Protein AF-A0A9P6IS90-F1 (afdb_monomer_lite)

Structure (mmCIF, N/CA/C/O backbone):
data_AF-A0A9P6IS90-F1
#
_entry.id   AF-A0A9P6IS90-F1
#
loop_
_atom_site.group_PDB
_atom_site.id
_atom_site.type_symbol
_atom_site.label_atom_id
_atom_site.label_alt_id
_atom_site.label_comp_id
_atom_site.label_asym_id
_atom_site.label_entity_id
_atom_site.label_seq_id
_atom_site.pdbx_PDB_ins_code
_atom_site.Cartn_x
_atom_site.Cartn_y
_atom_site.Cartn_z
_atom_site.occupancy
_atom_site.B_iso_or_equiv
_atom_site.auth_seq_id
_atom_site.auth_comp_id
_atom_site.auth_asym_id
_atom_site.auth_atom_id
_atom_site.pdbx_PDB_model_num
ATOM 1 N N . PHE A 1 1 ? -11.535 -33.105 -29.579 1.00 56.62 1 PHE A N 1
ATOM 2 C CA . PHE A 1 1 ? -10.583 -32.101 -29.066 1.00 56.62 1 PHE A CA 1
ATOM 3 C C . PHE A 1 1 ? -9.659 -31.713 -30.209 1.00 56.62 1 PHE A C 1
ATOM 5 O O . PHE A 1 1 ? -9.126 -32.609 -30.847 1.00 56.62 1 PHE A O 1
ATOM 12 N N . SER A 1 2 ? -9.585 -30.426 -30.562 1.00 71.19 2 SER A N 1
ATOM 13 C CA . SER A 1 2 ? -8.784 -29.949 -31.700 1.00 71.19 2 SER A CA 1
ATOM 14 C C . SER A 1 2 ? -7.298 -30.203 -31.434 1.00 71.19 2 SER A C 1
ATOM 16 O O . SER A 1 2 ? -6.781 -29.756 -30.417 1.00 71.19 2 SER A O 1
ATOM 18 N N . THR A 1 3 ? -6.631 -30.927 -32.332 1.00 71.75 3 THR A N 1
AT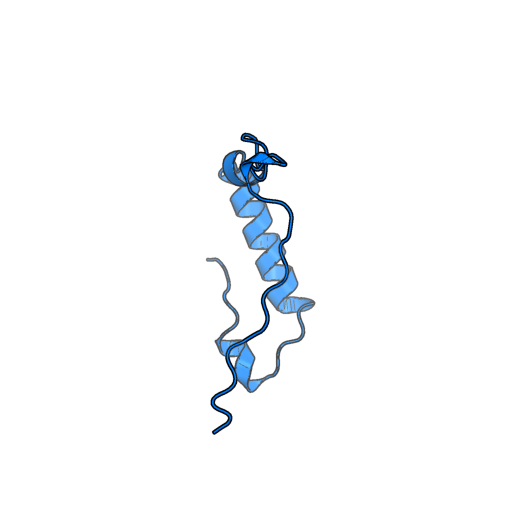OM 19 C CA . THR A 1 3 ? -5.201 -31.284 -32.279 1.00 71.75 3 THR A CA 1
ATOM 20 C C . THR A 1 3 ? -4.292 -30.201 -32.870 1.00 71.75 3 THR A C 1
ATOM 22 O O . THR A 1 3 ? -3.123 -30.459 -33.144 1.00 71.75 3 THR A O 1
ATOM 25 N N . LYS A 1 4 ? -4.815 -28.996 -33.129 1.00 80.19 4 LYS A N 1
ATOM 26 C CA . LYS A 1 4 ? -4.039 -27.919 -33.747 1.00 80.19 4 LYS A CA 1
ATOM 27 C C . LYS A 1 4 ? -3.177 -27.231 -32.691 1.00 80.19 4 LYS A C 1
ATOM 29 O O . LYS A 1 4 ? -3.710 -26.642 -31.753 1.00 80.19 4 LYS A O 1
ATOM 34 N N . GLU A 1 5 ? -1.862 -27.304 -32.866 1.00 83.50 5 GLU A N 1
ATOM 35 C CA . GLU A 1 5 ? -0.904 -26.596 -32.018 1.00 83.50 5 GLU A CA 1
ATOM 36 C C . GLU A 1 5 ? -1.149 -25.075 -32.056 1.00 83.50 5 GLU A C 1
ATOM 38 O O . GLU A 1 5 ? -1.545 -24.532 -33.098 1.00 83.50 5 GLU A O 1
ATOM 43 N N . PRO A 1 6 ? -0.956 -24.372 -30.925 1.00 86.12 6 PRO A N 1
ATOM 44 C CA . PRO A 1 6 ? -1.148 -22.932 -30.864 1.00 86.12 6 PRO A CA 1
ATOM 45 C C . PRO A 1 6 ? -0.118 -22.213 -31.741 1.00 86.12 6 PRO A C 1
ATOM 47 O O . PRO A 1 6 ? 1.078 -22.489 -31.683 1.00 86.12 6 PRO A O 1
ATOM 50 N N . VAL A 1 7 ? -0.586 -21.248 -32.534 1.00 91.38 7 VAL A N 1
ATOM 51 C CA . VAL A 1 7 ? 0.297 -20.352 -33.288 1.00 91.38 7 VAL A CA 1
ATOM 52 C C . VAL A 1 7 ? 0.868 -19.318 -32.320 1.00 91.38 7 VAL A C 1
ATOM 54 O O . VAL A 1 7 ? 0.112 -18.547 -31.729 1.0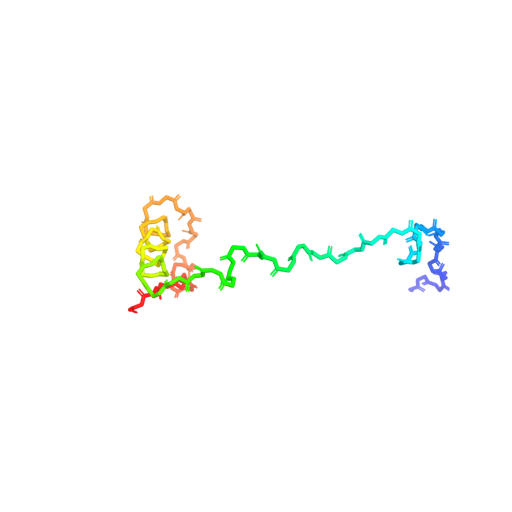0 91.38 7 VAL A O 1
ATOM 57 N N . VAL A 1 8 ? 2.191 -19.299 -32.160 1.00 90.12 8 VAL A N 1
ATOM 58 C CA . VAL A 1 8 ? 2.908 -18.334 -31.315 1.00 90.12 8 VAL A CA 1
ATOM 59 C C . VAL A 1 8 ? 3.576 -17.289 -32.203 1.00 90.12 8 VAL A C 1
ATOM 61 O O . VAL A 1 8 ? 4.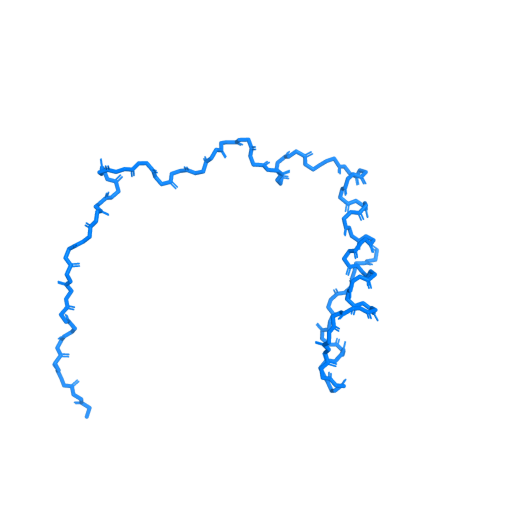317 -17.632 -33.122 1.00 90.12 8 VAL A O 1
ATOM 64 N N . PHE A 1 9 ? 3.328 -16.011 -31.916 1.00 90.69 9 PHE A N 1
ATOM 65 C CA . PHE A 1 9 ? 4.002 -14.892 -32.572 1.00 90.69 9 PHE A CA 1
ATOM 66 C C . PHE A 1 9 ? 5.153 -14.387 -31.691 1.00 90.69 9 PHE A C 1
ATOM 68 O O . PHE A 1 9 ? 4.973 -14.291 -30.473 1.00 90.69 9 PHE A O 1
ATOM 75 N N . PRO A 1 10 ? 6.323 -14.056 -32.266 1.00 87.75 10 PRO A N 1
ATOM 76 C CA . PRO A 1 10 ? 7.435 -13.523 -31.492 1.00 87.75 10 PRO A CA 1
ATOM 77 C C . PRO A 1 10 ? 7.093 -12.132 -30.938 1.00 87.75 10 PRO A C 1
ATOM 79 O O . PRO A 1 10 ? 6.539 -11.286 -31.640 1.00 87.75 10 PRO A O 1
ATOM 82 N N . THR A 1 11 ? 7.449 -11.895 -29.678 1.00 89.44 11 THR A N 1
ATOM 83 C CA . THR A 1 11 ? 7.406 -10.582 -29.015 1.00 89.44 11 THR A CA 1
ATOM 84 C C . THR A 1 11 ? 8.810 -10.197 -28.550 1.00 89.44 11 THR A C 1
ATOM 86 O O . THR A 1 11 ? 9.762 -10.949 -28.771 1.00 89.44 11 THR A O 1
ATOM 89 N N . TRP A 1 12 ? 8.963 -9.023 -27.928 1.00 89.44 12 TRP A N 1
ATOM 90 C CA . TRP A 1 12 ? 10.261 -8.575 -27.428 1.00 89.44 12 TRP A CA 1
ATOM 91 C C . TRP A 1 12 ? 10.851 -9.566 -26.422 1.00 89.44 12 TRP A C 1
ATOM 93 O O . TRP A 1 12 ? 10.257 -9.811 -25.372 1.00 89.44 12 TRP A O 1
ATOM 103 N N . ALA A 1 13 ? 12.029 -10.102 -26.724 1.00 86.75 13 ALA A N 1
ATOM 104 C CA . ALA A 1 13 ? 12.796 -10.970 -25.846 1.00 86.75 13 ALA A CA 1
ATOM 105 C C . ALA A 1 13 ? 13.339 -10.193 -24.624 1.00 86.75 13 ALA A C 1
ATOM 107 O O . ALA A 1 13 ? 13.442 -8.962 -24.680 1.00 86.75 13 ALA A O 1
ATOM 108 N N . PRO A 1 14 ? 13.665 -10.866 -23.505 1.00 85.00 14 PRO A N 1
ATOM 109 C CA . PRO A 1 14 ? 14.213 -10.217 -22.308 1.00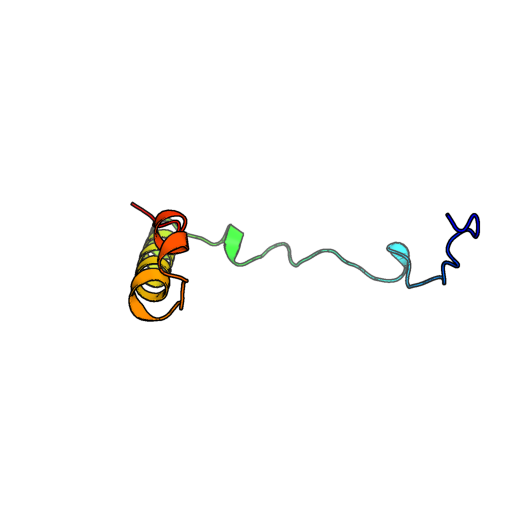 85.00 14 PRO A CA 1
ATOM 110 C C . PRO A 1 14 ? 15.491 -9.402 -22.562 1.00 85.00 14 PRO A C 1
ATOM 112 O O . PRO A 1 14 ? 15.759 -8.447 -21.850 1.00 85.00 14 PRO A O 1
ATOM 115 N N . GLU A 1 15 ? 16.269 -9.743 -23.587 1.00 90.12 15 GLU A N 1
ATOM 116 C CA . GLU A 1 15 ? 17.502 -9.039 -23.956 1.00 90.12 15 GLU A CA 1
ATOM 117 C C . GLU A 1 15 ? 17.219 -7.726 -24.699 1.00 90.12 15 GLU A C 1
ATOM 119 O O . GLU A 1 15 ? 18.100 -6.878 -24.828 1.00 90.12 15 GLU A O 1
ATOM 124 N N . GLN A 1 16 ? 15.995 -7.555 -25.210 1.00 93.75 16 GLN A N 1
ATOM 125 C CA . GLN A 1 16 ? 15.599 -6.376 -25.981 1.00 93.75 16 GLN A CA 1
ATOM 126 C C . GLN A 1 16 ? 15.154 -5.214 -25.094 1.00 93.75 16 GLN A C 1
ATOM 128 O O . GLN A 1 16 ? 15.117 -4.080 -25.570 1.00 93.75 16 GLN A O 1
ATOM 133 N N . TYR A 1 17 ? 14.798 -5.477 -23.834 1.00 90.50 17 TYR A N 1
ATOM 134 C CA . TYR A 1 17 ? 14.487 -4.442 -22.856 1.00 90.50 17 TYR A CA 1
ATOM 135 C C . TYR A 1 17 ? 14.552 -4.982 -21.428 1.00 90.50 17 TYR A C 1
ATO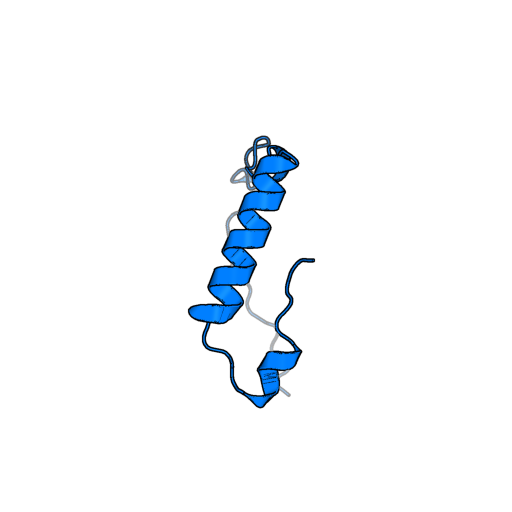M 137 O O . TYR A 1 17 ? 14.160 -6.116 -21.150 1.00 90.50 17 TYR A O 1
ATOM 145 N N . ASP A 1 18 ? 14.993 -4.128 -20.511 1.00 89.25 18 ASP A N 1
ATOM 146 C CA . ASP A 1 18 ? 15.062 -4.461 -19.098 1.00 89.25 18 ASP A CA 1
ATOM 147 C C . ASP A 1 18 ? 13.654 -4.530 -18.484 1.00 89.25 18 ASP A C 1
ATOM 149 O O . ASP A 1 18 ? 12.883 -3.570 -18.523 1.00 89.25 18 ASP A O 1
ATOM 153 N N . ARG A 1 19 ? 13.314 -5.701 -17.940 1.00 89.81 19 ARG A N 1
ATOM 154 C CA . ARG A 1 19 ? 12.048 -5.969 -17.240 1.00 89.81 19 ARG A CA 1
ATOM 155 C C . ARG A 1 19 ? 12.192 -5.875 -15.723 1.00 89.81 19 ARG A C 1
ATOM 157 O O . ARG A 1 19 ? 11.224 -6.151 -15.013 1.00 89.81 19 ARG A O 1
ATOM 164 N N . THR A 1 20 ? 13.388 -5.575 -15.220 1.00 88.19 20 THR A N 1
ATOM 165 C CA . THR A 1 20 ? 13.620 -5.444 -13.786 1.00 88.19 20 THR A CA 1
ATOM 166 C C . THR A 1 20 ? 12.886 -4.217 -13.254 1.00 88.19 20 THR A C 1
ATOM 168 O O . THR A 1 20 ? 12.799 -3.170 -13.895 1.00 88.19 20 THR A O 1
ATOM 171 N N . SER A 1 21 ? 12.278 -4.368 -12.081 1.00 85.50 21 SER A N 1
ATOM 172 C CA . SER A 1 21 ? 11.721 -3.232 -11.355 1.00 85.50 21 SER A CA 1
ATOM 173 C C . SER A 1 21 ? 12.850 -2.425 -10.722 1.00 85.50 21 SER A C 1
ATOM 175 O O . SER A 1 21 ? 13.908 -2.982 -10.422 1.00 85.50 21 SER A O 1
ATOM 177 N N . ASP A 1 22 ? 12.593 -1.152 -10.411 1.00 86.75 22 ASP A N 1
ATOM 178 C CA . ASP A 1 22 ? 13.484 -0.381 -9.540 1.00 86.75 22 ASP A CA 1
ATOM 179 C C . ASP A 1 22 ? 13.791 -1.185 -8.263 1.00 86.75 22 ASP A C 1
ATOM 181 O O . ASP A 1 22 ? 12.912 -1.812 -7.673 1.00 86.75 22 ASP A O 1
ATOM 185 N N . THR A 1 23 ? 15.050 -1.179 -7.839 1.00 82.44 23 THR A N 1
ATOM 186 C CA . THR A 1 23 ? 15.478 -1.806 -6.582 1.00 82.44 23 THR A CA 1
ATOM 187 C C . THR A 1 23 ? 14.851 -1.128 -5.361 1.00 82.44 23 THR A C 1
ATOM 189 O O . THR A 1 23 ? 14.687 -1.756 -4.313 1.00 82.44 23 THR A O 1
ATOM 192 N N . ASN A 1 24 ? 14.431 0.132 -5.495 1.00 84.94 24 ASN A N 1
ATOM 193 C CA . ASN A 1 24 ? 13.813 0.920 -4.439 1.00 84.94 24 ASN A CA 1
ATOM 194 C C . ASN A 1 24 ? 12.272 0.879 -4.471 1.00 84.94 24 ASN A C 1
ATOM 196 O O . ASN A 1 24 ? 11.595 1.911 -4.489 1.00 84.94 24 ASN A O 1
ATOM 200 N N . ILE A 1 25 ? 11.691 -0.325 -4.475 1.00 87.62 25 ILE A N 1
ATOM 201 C CA . ILE A 1 25 ? 10.230 -0.476 -4.437 1.00 87.62 25 ILE A CA 1
ATOM 202 C C . ILE A 1 25 ? 9.643 -0.018 -3.094 1.00 87.62 25 ILE A C 1
ATOM 204 O O . ILE A 1 25 ? 10.213 -0.227 -2.028 1.00 87.62 25 ILE A O 1
ATOM 208 N N . THR A 1 26 ? 8.435 0.548 -3.099 1.00 85.25 26 THR A N 1
ATOM 209 C CA . THR A 1 26 ? 7.776 1.056 -1.878 1.00 85.25 26 THR A CA 1
ATOM 210 C C . THR A 1 26 ? 7.686 0.014 -0.755 1.00 85.25 26 THR A C 1
ATOM 212 O O . THR A 1 26 ? 7.813 0.366 0.417 1.00 85.25 26 THR A O 1
ATOM 215 N N . ALA A 1 27 ? 7.527 -1.267 -1.103 1.00 85.94 27 ALA A N 1
ATOM 216 C CA . ALA A 1 27 ? 7.444 -2.364 -0.143 1.00 85.94 27 ALA A CA 1
ATOM 217 C C . ALA A 1 27 ? 8.730 -2.555 0.684 1.00 85.94 27 ALA A C 1
ATOM 219 O O . ALA A 1 27 ? 8.643 -2.886 1.864 1.00 85.94 27 ALA A O 1
ATOM 220 N N . THR A 1 28 ? 9.915 -2.305 0.115 1.00 87.62 28 THR A N 1
ATOM 221 C CA . THR A 1 28 ? 11.189 -2.435 0.851 1.00 87.62 28 THR A CA 1
ATOM 222 C C . THR A 1 28 ? 11.419 -1.276 1.820 1.00 87.62 28 THR A C 1
ATOM 224 O O . THR A 1 28 ? 12.213 -1.396 2.749 1.00 87.62 28 THR A O 1
ATOM 227 N N . ARG A 1 29 ? 10.680 -0.170 1.664 1.00 88.62 29 ARG A N 1
ATOM 228 C CA . ARG A 1 29 ? 10.736 1.020 2.530 1.00 88.62 29 ARG A CA 1
ATOM 229 C C . ARG A 1 29 ? 9.678 1.042 3.635 1.00 88.62 29 ARG A C 1
ATOM 231 O O . ARG A 1 29 ? 9.525 2.057 4.318 1.00 88.62 29 ARG A O 1
ATOM 238 N N . LEU A 1 30 ? 8.928 -0.044 3.815 1.00 92.06 30 LEU A N 1
ATOM 239 C CA . LEU A 1 30 ? 7.891 -0.122 4.837 1.00 92.06 30 LEU A CA 1
ATOM 240 C C . LEU A 1 30 ? 8.509 -0.147 6.236 1.00 92.06 30 LEU A C 1
ATOM 242 O O . LEU A 1 30 ? 9.015 -1.164 6.703 1.00 92.06 30 LEU A O 1
ATOM 246 N N . THR A 1 31 ? 8.421 0.982 6.938 1.00 93.25 31 THR A N 1
ATOM 247 C CA . THR A 1 31 ? 8.688 1.013 8.377 1.00 93.25 31 THR A CA 1
ATOM 248 C C . THR A 1 31 ? 7.527 0.357 9.132 1.00 93.25 31 THR A C 1
ATOM 250 O O . THR A 1 31 ? 6.393 0.372 8.640 1.00 93.25 31 THR A O 1
ATOM 253 N N . PRO A 1 32 ? 7.746 -0.163 10.355 1.00 94.69 32 PRO A N 1
ATOM 254 C CA . PRO A 1 32 ? 6.664 -0.731 11.160 1.00 94.69 32 PRO A CA 1
ATOM 255 C C . PRO A 1 32 ? 5.484 0.232 11.357 1.00 94.69 32 PRO A C 1
ATOM 257 O O . PRO A 1 32 ? 4.331 -0.186 11.302 1.00 94.69 32 PRO A O 1
ATOM 260 N N . ALA A 1 33 ? 5.761 1.531 11.510 1.00 94.81 33 ALA A N 1
ATOM 261 C CA . ALA A 1 33 ? 4.734 2.560 11.656 1.00 94.81 33 ALA A CA 1
ATOM 262 C C . ALA A 1 33 ? 3.889 2.737 10.382 1.00 94.81 33 ALA A C 1
ATOM 264 O O . ALA A 1 33 ? 2.662 2.792 10.455 1.00 94.81 33 ALA A O 1
ATOM 265 N N . ILE A 1 34 ? 4.528 2.785 9.206 1.00 94.19 34 ILE A N 1
ATOM 266 C CA . ILE A 1 34 ? 3.814 2.902 7.926 1.00 94.19 34 ILE A CA 1
ATOM 267 C C . ILE A 1 34 ? 3.002 1.632 7.658 1.00 94.19 34 ILE A C 1
ATOM 269 O O . ILE A 1 34 ? 1.846 1.720 7.256 1.00 94.19 34 ILE A O 1
ATOM 273 N N . ALA A 1 35 ? 3.564 0.455 7.940 1.00 94.88 35 ALA A N 1
ATOM 274 C CA . ALA A 1 35 ? 2.853 -0.808 7.790 1.00 94.88 35 ALA A CA 1
ATOM 275 C C . ALA A 1 35 ? 1.594 -0.866 8.673 1.00 94.88 35 ALA A C 1
ATOM 277 O O . ALA A 1 35 ? 0.539 -1.279 8.201 1.00 94.88 35 ALA A O 1
ATOM 278 N N . GLN A 1 36 ? 1.675 -0.408 9.928 1.00 95.69 36 GLN A N 1
ATOM 279 C CA . GLN A 1 36 ? 0.508 -0.304 10.811 1.00 95.69 36 GLN A CA 1
ATOM 280 C C . GLN A 1 36 ? -0.553 0.649 10.250 1.00 95.69 36 GLN A C 1
ATOM 282 O O . GLN A 1 36 ? -1.731 0.300 10.212 1.00 95.69 36 GLN A O 1
ATOM 287 N N . LYS A 1 37 ? -0.143 1.812 9.729 1.00 96.25 37 LYS A N 1
ATOM 288 C CA . LYS A 1 37 ? -1.069 2.754 9.087 1.00 96.25 37 LYS A CA 1
ATOM 289 C C . LYS A 1 37 ? -1.805 2.117 7.901 1.00 96.25 37 LYS A C 1
ATOM 291 O O . LYS A 1 37 ? -3.025 2.212 7.830 1.00 96.25 37 LYS A O 1
ATOM 296 N N . ILE A 1 38 ? -1.080 1.418 7.025 1.00 96.19 38 ILE A N 1
ATOM 297 C CA . ILE A 1 38 ? -1.660 0.730 5.860 1.00 96.19 38 ILE A CA 1
ATOM 298 C C . ILE A 1 38 ? -2.648 -0.358 6.296 1.00 96.19 38 ILE A C 1
ATOM 300 O O . ILE A 1 38 ? -3.715 -0.494 5.705 1.00 96.19 38 ILE A O 1
ATOM 304 N N . LYS A 1 39 ? -2.331 -1.131 7.342 1.00 96.50 39 LYS A N 1
ATOM 305 C CA . LYS A 1 39 ? -3.242 -2.162 7.869 1.00 96.50 39 LYS A CA 1
ATOM 306 C C . LYS A 1 39 ? -4.570 -1.569 8.339 1.00 96.50 39 LYS A C 1
ATOM 308 O O . LYS A 1 39 ? -5.620 -2.123 8.025 1.00 96.50 39 LYS A O 1
ATOM 313 N N . LEU A 1 40 ? -4.519 -0.453 9.068 1.00 97.19 40 LEU A N 1
ATOM 314 C CA . LEU A 1 40 ? -5.713 0.237 9.560 1.00 97.19 40 LEU A CA 1
ATOM 315 C C . LEU A 1 40 ? -6.565 0.775 8.407 1.00 97.19 40 LEU A C 1
ATOM 317 O O . LEU A 1 40 ? -7.772 0.547 8.385 1.00 97.19 40 LEU A O 1
ATOM 321 N N . GLU A 1 41 ? -5.928 1.413 7.427 1.00 97.94 41 GLU A N 1
ATOM 322 C CA . GLU A 1 41 ? -6.590 1.923 6.223 1.00 97.94 41 GLU A CA 1
ATOM 323 C C . GLU A 1 41 ? -7.264 0.793 5.430 1.00 97.94 41 GLU A C 1
ATOM 325 O O . GLU A 1 41 ? -8.436 0.889 5.071 1.00 97.94 41 GLU A O 1
ATOM 330 N N . LEU A 1 42 ? -6.575 -0.338 5.248 1.00 98.12 42 LEU A N 1
ATOM 331 C CA . LEU A 1 42 ? -7.140 -1.508 4.574 1.00 98.12 42 LEU A CA 1
ATOM 332 C C . LEU A 1 42 ? -8.307 -2.126 5.345 1.00 98.12 42 LEU A C 1
ATOM 334 O O . LEU A 1 42 ? -9.274 -2.561 4.724 1.00 98.12 42 LEU A O 1
ATOM 338 N N . ASN A 1 43 ? -8.237 -2.189 6.675 1.00 97.75 43 ASN A N 1
ATOM 339 C CA . ASN A 1 43 ? -9.354 -2.673 7.485 1.00 97.75 43 ASN A CA 1
ATOM 340 C C . ASN A 1 43 ? -10.577 -1.757 7.347 1.00 97.75 43 ASN A C 1
ATOM 342 O O . ASN A 1 43 ? -11.692 -2.256 7.199 1.00 97.75 43 ASN A O 1
ATOM 346 N N . GLN A 1 44 ? -10.375 -0.436 7.349 1.00 97.81 44 GLN A N 1
ATOM 347 C CA . GLN A 1 44 ? -11.452 0.529 7.147 1.00 97.81 44 GLN A CA 1
ATOM 348 C C . GLN A 1 44 ? -12.093 0.358 5.765 1.00 97.81 44 GLN A C 1
ATOM 350 O O . GLN A 1 44 ? -13.306 0.166 5.678 1.00 97.81 44 GLN A O 1
ATOM 355 N N . PHE A 1 45 ? -11.280 0.325 4.708 1.00 98.12 45 PHE A N 1
ATOM 356 C CA . PHE A 1 45 ? -11.751 0.124 3.339 1.00 98.12 45 PHE A CA 1
ATOM 357 C C . PHE A 1 45 ? -12.560 -1.174 3.201 1.00 98.12 45 PHE A C 1
ATOM 359 O O . PHE A 1 45 ? -13.687 -1.164 2.708 1.00 98.12 45 PHE A O 1
ATOM 366 N N . LYS A 1 46 ? -12.035 -2.294 3.714 1.00 97.31 46 LYS A N 1
ATOM 367 C CA . LYS A 1 46 ? -12.704 -3.606 3.661 1.00 97.31 46 LYS A CA 1
ATOM 368 C C . LYS A 1 46 ? -14.020 -3.656 4.437 1.00 97.31 46 LYS A C 1
ATOM 370 O O . LYS A 1 46 ? -14.890 -4.448 4.089 1.00 97.31 46 LYS A O 1
ATOM 375 N N . GLY A 1 47 ? -14.141 -2.874 5.509 1.00 93.81 47 GLY A N 1
ATOM 376 C CA . GLY A 1 47 ? -15.328 -2.855 6.361 1.00 93.81 47 GLY A CA 1
ATOM 377 C C . GLY A 1 47 ? -16.419 -1.888 5.898 1.00 93.81 47 GLY A C 1
ATOM 378 O O . GLY A 1 47 ? -17.588 -2.127 6.194 1.00 93.81 47 GLY A O 1
ATOM 379 N N . GLN A 1 48 ? -16.050 -0.802 5.213 1.00 94.94 48 GLN A N 1
ATOM 380 C CA . GLN A 1 48 ? -16.958 0.317 4.934 1.00 94.94 48 GLN A CA 1
ATOM 381 C C . GLN A 1 48 ? -17.213 0.554 3.443 1.00 94.94 48 GLN A C 1
ATOM 383 O O . GLN A 1 48 ? -18.317 0.953 3.085 1.00 94.94 48 GLN A O 1
ATOM 388 N N . GLU A 1 49 ? -16.222 0.312 2.584 1.00 96.94 49 GLU A N 1
ATOM 389 C CA . GLU A 1 49 ? -16.267 0.713 1.169 1.00 96.94 49 GLU A CA 1
ATOM 390 C C . GLU A 1 49 ? -16.282 -0.482 0.213 1.00 96.94 49 GLU A C 1
ATOM 392 O O . GLU A 1 49 ? -16.953 -0.451 -0.817 1.00 96.94 49 GLU A O 1
ATOM 397 N N . MET A 1 50 ? -15.556 -1.550 0.542 1.00 97.50 50 MET A N 1
ATOM 398 C CA . MET A 1 50 ? -15.438 -2.719 -0.322 1.00 97.50 50 MET A CA 1
ATOM 399 C C . MET A 1 50 ? -16.735 -3.533 -0.313 1.00 97.50 50 MET A C 1
ATOM 401 O O . MET A 1 50 ? -17.071 -4.187 0.677 1.00 97.50 50 MET A O 1
ATOM 405 N N . GLU A 1 51 ? -17.451 -3.534 -1.437 1.00 96.69 51 GLU A N 1
ATOM 406 C CA . GLU A 1 51 ? -18.643 -4.360 -1.586 1.00 96.69 51 GLU A CA 1
ATOM 407 C C . GLU A 1 51 ? -18.262 -5.845 -1.634 1.00 96.69 51 GLU A C 1
ATOM 409 O O . GLU A 1 51 ? -17.482 -6.296 -2.474 1.00 96.69 51 GLU A O 1
ATOM 414 N N . VAL A 1 52 ? -18.827 -6.618 -0.708 1.00 96.50 52 VAL A N 1
ATOM 415 C CA . VAL A 1 52 ? -18.645 -8.068 -0.628 1.00 96.50 52 VAL A CA 1
ATOM 416 C C . VAL A 1 52 ? -20.006 -8.717 -0.442 1.00 96.50 52 VAL A C 1
ATOM 418 O O . VAL A 1 52 ? -20.775 -8.328 0.449 1.00 96.50 52 VAL A O 1
ATOM 421 N N . HIS A 1 53 ? -20.279 -9.731 -1.266 1.00 97.75 53 HIS A N 1
ATOM 422 C CA . HIS A 1 53 ? -21.476 -10.559 -1.148 1.00 97.75 53 HIS A CA 1
ATOM 423 C C . HIS A 1 53 ? -21.610 -11.110 0.277 1.00 97.75 53 HIS A C 1
ATOM 425 O O . HIS A 1 53 ? -20.611 -11.502 0.880 1.00 97.75 53 HIS A O 1
ATOM 431 N N . GLN A 1 54 ? -22.831 -11.146 0.815 1.00 95.38 54 GLN A N 1
ATOM 432 C CA . GLN A 1 54 ? -23.083 -11.453 2.230 1.00 95.38 54 GLN A CA 1
ATOM 433 C C . GLN A 1 54 ? -22.438 -12.775 2.670 1.00 95.38 54 GLN A C 1
ATOM 435 O O . GLN A 1 54 ? -21.679 -12.781 3.638 1.00 95.38 54 GLN A O 1
ATOM 440 N N . ASP A 1 55 ? -22.640 -13.842 1.896 1.00 97.62 55 ASP A N 1
ATOM 441 C CA . ASP A 1 55 ? -22.075 -15.173 2.174 1.00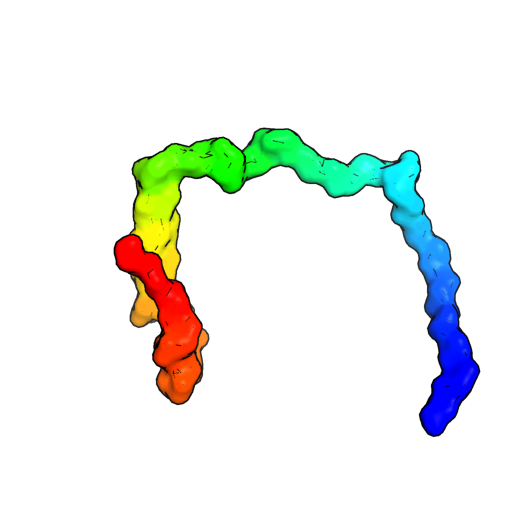 97.62 55 ASP A CA 1
ATOM 442 C C . ASP A 1 55 ? -20.542 -15.207 2.118 1.00 97.62 55 ASP A C 1
ATOM 444 O O . ASP A 1 55 ? -19.901 -16.052 2.739 1.00 97.62 55 ASP A O 1
ATOM 448 N N . SER A 1 56 ? -19.939 -14.261 1.399 1.00 97.50 56 SER A N 1
ATOM 449 C CA . SER A 1 56 ? -18.492 -14.187 1.218 1.00 97.50 56 SER A CA 1
ATOM 450 C C . SER A 1 56 ? -17.798 -13.306 2.256 1.00 97.50 56 SER A C 1
ATOM 452 O O . SER A 1 56 ? -16.570 -13.316 2.326 1.00 97.50 56 SER A O 1
ATOM 454 N N . ARG A 1 57 ? -18.541 -12.560 3.090 1.00 94.75 57 ARG A N 1
ATOM 455 C CA . ARG A 1 57 ? -17.960 -11.622 4.072 1.00 94.75 57 ARG A CA 1
ATOM 456 C C . ARG A 1 57 ? -17.047 -12.303 5.087 1.00 94.75 57 ARG A C 1
ATOM 458 O O . ARG A 1 57 ? -16.090 -11.687 5.545 1.00 94.75 57 ARG A O 1
ATOM 465 N N . VAL A 1 58 ? -17.308 -13.573 5.398 1.00 95.88 58 VAL A N 1
ATOM 466 C CA . VAL A 1 58 ? -16.468 -14.383 6.296 1.00 95.88 58 VAL A CA 1
ATOM 467 C C . VAL A 1 58 ? -15.056 -14.611 5.743 1.00 95.88 58 VAL A C 1
ATOM 469 O O . VAL A 1 58 ? -14.124 -14.834 6.510 1.00 95.88 58 VAL A O 1
ATOM 472 N N . TYR A 1 59 ? -14.875 -14.515 4.423 1.00 96.94 59 TYR A N 1
ATOM 473 C CA . TYR A 1 59 ? -13.582 -14.699 3.763 1.00 96.94 59 TYR A CA 1
ATOM 474 C C . TYR A 1 59 ? -12.788 -13.396 3.613 1.00 96.94 59 TYR A C 1
ATOM 476 O O . TYR A 1 59 ? -11.646 -13.419 3.149 1.00 96.94 59 TYR A O 1
ATOM 484 N N . THR A 1 60 ? -13.349 -12.252 4.014 1.00 96.94 60 THR A N 1
ATOM 485 C CA . THR A 1 60 ? -12.633 -10.976 3.985 1.00 96.94 60 THR A CA 1
ATOM 486 C C . THR A 1 60 ? -11.536 -10.966 5.050 1.00 96.94 60 THR A C 1
ATOM 488 O O . THR A 1 60 ? -11.806 -10.978 6.248 1.00 96.94 60 THR A O 1
ATOM 491 N N . HIS A 1 61 ? -10.272 -10.926 4.622 1.00 97.38 61 HIS A N 1
ATOM 492 C CA . HIS A 1 61 ? -9.130 -10.921 5.537 1.00 97.38 61 HIS A CA 1
ATOM 493 C C . HIS A 1 61 ? -8.926 -9.547 6.191 1.00 97.38 61 HIS A C 1
ATOM 495 O O . HIS A 1 61 ? -8.621 -8.578 5.491 1.00 97.38 61 HIS A O 1
ATOM 501 N N . PHE A 1 62 ? -9.004 -9.480 7.519 1.00 96.56 62 PHE A N 1
ATOM 502 C CA . PHE A 1 62 ? -8.662 -8.301 8.320 1.00 96.56 62 PHE A CA 1
ATOM 503 C C . PHE A 1 62 ? -7.328 -8.493 9.049 1.00 96.56 62 PHE A C 1
ATOM 505 O O . PHE A 1 62 ? -6.946 -9.612 9.389 1.00 96.56 62 PHE A O 1
ATOM 512 N N . PHE A 1 63 ? -6.630 -7.388 9.300 1.00 94.81 63 PHE A N 1
ATOM 513 C CA . PHE A 1 63 ? -5.402 -7.367 10.093 1.00 94.81 63 PHE A CA 1
ATOM 514 C C . PHE A 1 63 ? -5.724 -7.144 11.580 1.00 94.81 63 PHE A C 1
ATOM 516 O O . PHE A 1 63 ? -6.537 -6.274 11.889 1.00 94.81 63 PHE A O 1
ATOM 523 N N . ILE A 1 64 ? -5.080 -7.912 12.469 1.00 83.50 64 ILE A N 1
ATOM 524 C CA . ILE A 1 64 ? -5.143 -7.782 13.941 1.00 83.50 64 ILE A CA 1
ATOM 525 C C . ILE A 1 64 ? -3.880 -7.076 14.442 1.00 83.50 64 ILE A C 1
ATOM 527 O O . ILE A 1 64 ? -2.795 -7.337 13.860 1.00 83.50 64 ILE A O 1
#

Organism: NCBI:txid1440133

pLDDT: mean 91.1, std 7.43, range [56.62, 98.12]

Secondary structure (DSSP, 8-state):
---PPPP------GGGS--PPPSS-GGGG--HHHHHHHHHHHHHHHHHTS---GGGGGG-----

Radius of gyration: 21.29 Å; chains: 1; bounding box: 41×35×48 Å

Foldseek 3Di:
DDPDDDDDDDDDDCVNDPPDDPPPDPVVVDDPVNVVVVLVVLQCCLVPPDDDDPVCNVVRDHDD

Sequence (64 aa):
FSTKEPVVFPTWAPEQYDRTSDTNITATRLTPAIAQKIKLELNQFKGQEMEVHQDSRVYTHFFI